Protein AF-R4MB73-F1 (afdb_monomer)

Radius of gyration: 12.5 Å; Cα contacts (8 Å, |Δi|>4): 37; chains: 1; bounding box: 29×14×32 Å

Organism: NCBI:txid1310114

Secondary structure (DSSP, 8-state):
--SS-GGGTTT------TT-TTTSS---HHHHH--TTHHHHHHHHHHHT--

Mean predicted aligned error: 4.67 Å

Structure (mmCIF, N/CA/C/O backbone):
data_AF-R4MB73-F1
#
_entry.id   AF-R4MB73-F1
#
loop_
_atom_site.group_PDB
_atom_site.id
_atom_site.type_symbol
_atom_site.label_atom_id
_atom_site.label_alt_id
_atom_site.label_comp_id
_atom_site.label_asym_id
_atom_site.label_entity_id
_atom_site.label_seq_id
_atom_site.pdbx_PDB_ins_code
_atom_site.Cartn_x
_atom_site.Cartn_y
_atom_site.Cartn_z
_atom_site.occupancy
_atom_site.B_iso_or_equiv
_atom_site.auth_seq_id
_atom_site.auth_comp_id
_atom_s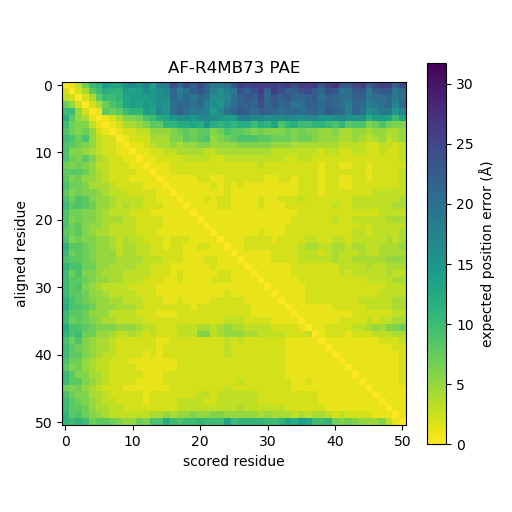ite.auth_asym_id
_atom_site.auth_atom_id
_atom_site.pdbx_PDB_model_num
ATOM 1 N N . MET A 1 1 ? 6.294 -10.175 12.806 1.00 49.38 1 MET A N 1
ATOM 2 C CA . MET A 1 1 ? 5.831 -9.168 13.786 1.00 49.38 1 MET A CA 1
ATOM 3 C C . MET A 1 1 ? 6.714 -7.949 13.599 1.00 49.38 1 MET A C 1
ATOM 5 O O . MET A 1 1 ? 7.921 -8.094 13.716 1.00 49.38 1 MET A O 1
ATOM 9 N N . SER A 1 2 ? 6.157 -6.815 13.165 1.00 52.78 2 SER A N 1
ATOM 10 C CA . SER A 1 2 ? 6.958 -5.599 12.954 1.00 52.78 2 SER A CA 1
ATOM 11 C C . SER A 1 2 ? 7.481 -5.100 14.303 1.00 52.78 2 SER A C 1
ATOM 13 O O . SER A 1 2 ? 6.754 -5.195 15.286 1.00 52.78 2 SER A O 1
ATOM 15 N N . ALA A 1 3 ? 8.691 -4.538 14.353 1.00 59.84 3 ALA A N 1
ATOM 16 C CA . ALA A 1 3 ? 9.300 -3.961 15.561 1.00 59.84 3 ALA A CA 1
ATOM 17 C C . ALA A 1 3 ? 8.553 -2.725 16.119 1.00 59.84 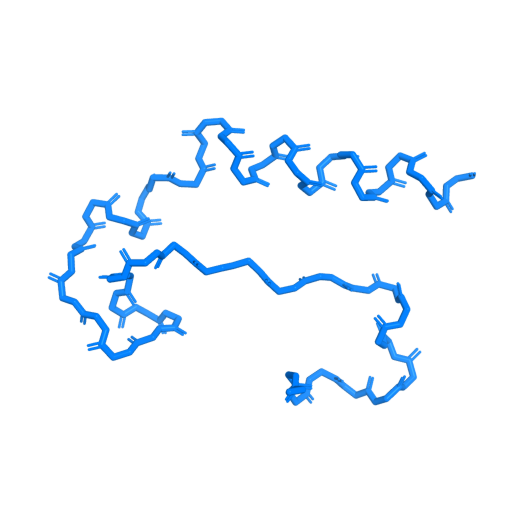3 ALA A C 1
ATOM 19 O O . ALA A 1 3 ? 8.995 -2.105 17.085 1.00 59.84 3 ALA A O 1
ATOM 20 N N . LEU A 1 4 ? 7.410 -2.371 15.522 1.00 58.25 4 LEU A N 1
ATOM 21 C CA . LEU A 1 4 ? 6.456 -1.436 16.095 1.00 58.25 4 LEU A CA 1
ATOM 22 C C . LEU A 1 4 ? 5.940 -2.042 17.402 1.00 58.25 4 LEU A C 1
ATOM 24 O O . LEU A 1 4 ? 5.347 -3.116 17.439 1.00 58.25 4 LEU A O 1
ATOM 28 N N .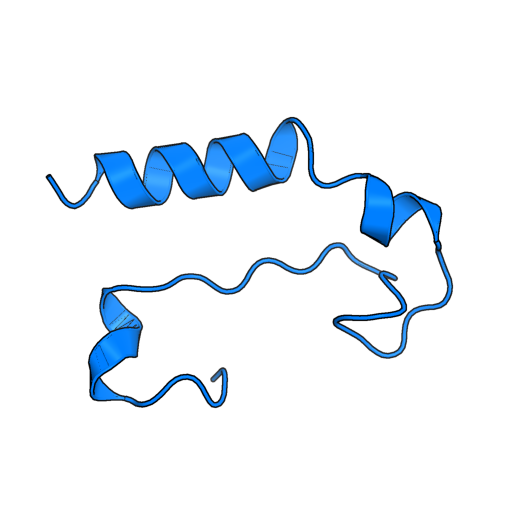 THR A 1 5 ? 6.272 -1.346 18.478 1.00 60.56 5 THR A N 1
ATOM 29 C CA . THR A 1 5 ? 6.137 -1.703 19.887 1.00 60.56 5 THR A CA 1
ATOM 30 C C . THR A 1 5 ? 4.824 -2.456 20.184 1.00 60.56 5 THR A C 1
ATOM 32 O O . THR A 1 5 ? 3.781 -2.030 19.686 1.00 60.56 5 THR A O 1
ATOM 35 N N . PRO A 1 6 ? 4.808 -3.512 21.032 1.00 71.31 6 PRO A N 1
ATOM 36 C CA . PRO A 1 6 ? 3.618 -4.352 21.273 1.00 71.31 6 PRO A CA 1
ATOM 37 C C . PRO A 1 6 ? 2.341 -3.566 21.608 1.00 71.31 6 PRO A C 1
ATOM 39 O O . PRO A 1 6 ? 1.241 -3.925 21.198 1.00 71.31 6 PRO A O 1
ATOM 42 N N . GLN A 1 7 ? 2.514 -2.436 22.291 1.00 80.31 7 GLN A N 1
ATOM 43 C CA . GLN A 1 7 ? 1.474 -1.476 22.659 1.00 80.31 7 GLN A CA 1
ATOM 44 C C . GLN A 1 7 ? 0.711 -0.852 21.470 1.00 80.31 7 GLN A C 1
ATOM 46 O O . GLN A 1 7 ? -0.442 -0.452 21.627 1.00 80.31 7 GLN A O 1
ATOM 51 N N . PHE A 1 8 ? 1.299 -0.808 20.271 1.00 82.12 8 PHE A N 1
ATOM 52 C CA . PHE A 1 8 ? 0.674 -0.247 19.067 1.00 82.12 8 PHE A CA 1
ATOM 53 C C . PHE A 1 8 ? 0.263 -1.302 18.040 1.00 82.12 8 PHE A C 1
ATOM 55 O O . PHE A 1 8 ? -0.261 -0.937 16.988 1.00 82.12 8 PHE A O 1
ATOM 62 N N . GLY A 1 9 ? 0.445 -2.594 18.331 1.00 82.69 9 GLY A N 1
ATOM 63 C CA . GLY A 1 9 ? 0.145 -3.672 17.385 1.00 82.69 9 GLY A CA 1
ATOM 64 C C . GLY A 1 9 ? -1.310 -3.657 16.917 1.00 82.69 9 GLY A C 1
ATOM 65 O O . GLY A 1 9 ? -1.581 -3.808 15.731 1.00 82.69 9 GLY A O 1
ATOM 66 N N . SER A 1 10 ? -2.255 -3.374 17.821 1.00 85.88 10 SER A N 1
ATOM 67 C CA . SER A 1 10 ? -3.641 -3.178 17.406 1.00 85.88 10 SER A CA 1
ATOM 68 C C . SER A 1 10 ? -3.804 -1.875 16.630 1.00 85.88 10 SER A C 1
ATOM 70 O O . SER A 1 10 ? -4.562 -1.856 15.681 1.00 85.88 10 SER A O 1
ATOM 72 N N . LYS A 1 11 ? -3.113 -0.785 16.961 1.00 88.12 11 LYS A N 1
ATOM 73 C CA . LYS A 1 11 ? -3.337 0.564 16.402 1.00 88.12 11 LYS A CA 1
ATOM 74 C C . LYS A 1 11 ? -2.628 0.837 15.071 1.00 88.12 11 LYS A C 1
ATOM 76 O O . LYS A 1 11 ? -2.784 1.927 14.531 1.00 88.12 11 LYS A O 1
ATOM 81 N N . THR A 1 12 ? -1.870 -0.116 14.536 1.00 90.44 12 THR A N 1
ATOM 82 C CA . THR A 1 12 ? -1.052 0.086 13.335 1.00 90.44 12 THR A CA 1
ATOM 83 C C . THR A 1 12 ? -1.198 -1.059 12.343 1.00 90.44 12 THR A C 1
ATOM 85 O O . THR A 1 12 ? -1.548 -2.181 12.700 1.00 90.44 12 THR A O 1
ATOM 88 N N . ILE A 1 13 ? -0.902 -0.763 11.080 1.00 92.19 13 ILE A N 1
ATOM 89 C CA . ILE A 1 13 ? -0.633 -1.751 10.035 1.00 92.19 13 ILE A CA 1
ATOM 90 C C . ILE A 1 13 ? 0.689 -1.390 9.369 1.00 92.19 13 ILE A C 1
ATOM 92 O O . ILE A 1 13 ? 1.039 -0.214 9.286 1.00 92.19 13 ILE A O 1
ATOM 96 N N . ASN A 1 14 ? 1.414 -2.399 8.894 1.00 91.31 14 ASN A N 1
ATOM 97 C CA . ASN A 1 14 ? 2.619 -2.208 8.099 1.00 91.31 14 ASN A CA 1
ATOM 98 C C . ASN A 1 14 ? 2.339 -2.687 6.673 1.00 91.31 14 ASN A C 1
ATOM 100 O O . ASN A 1 14 ? 2.028 -3.861 6.475 1.00 91.31 14 ASN A O 1
ATOM 104 N N . LEU A 1 15 ? 2.409 -1.777 5.706 1.00 95.31 15 LEU A N 1
ATOM 105 C CA . LEU A 1 15 ? 2.170 -2.062 4.296 1.00 95.31 15 LEU A CA 1
ATOM 106 C C . LEU A 1 15 ? 3.483 -1.879 3.543 1.00 95.31 15 LEU A C 1
ATOM 108 O O . LEU A 1 15 ? 4.113 -0.834 3.653 1.00 95.31 15 LEU A O 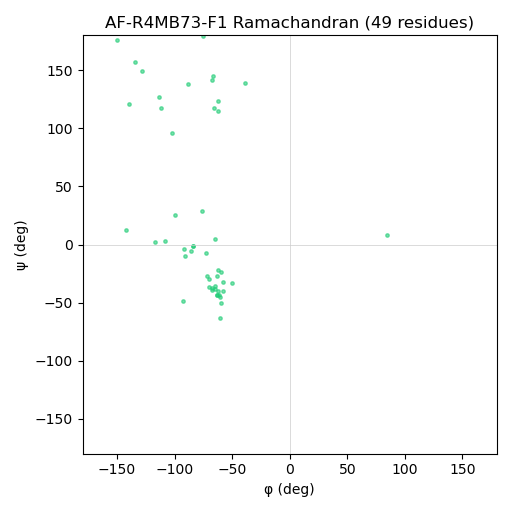1
ATOM 112 N N . CYS A 1 16 ? 3.879 -2.898 2.787 1.00 96.50 16 CYS A N 1
ATOM 113 C CA . CYS A 1 16 ? 5.077 -2.878 1.960 1.00 96.50 16 CYS A CA 1
ATOM 114 C C . CYS A 1 16 ? 4.760 -3.572 0.637 1.00 96.50 16 CYS A C 1
ATOM 116 O O . CYS A 1 16 ? 4.325 -4.728 0.628 1.00 96.50 16 CYS A O 1
ATOM 118 N N . ASN A 1 17 ? 4.921 -2.863 -0.480 1.00 96.44 17 ASN A N 1
ATOM 119 C CA . ASN A 1 17 ? 4.715 -3.452 -1.800 1.00 96.44 17 ASN A CA 1
ATOM 120 C C . ASN A 1 17 ? 5.796 -4.497 -2.099 1.00 96.44 17 ASN A C 1
ATOM 122 O O . ASN A 1 17 ? 6.974 -4.303 -1.803 1.00 96.44 17 ASN A O 1
ATOM 126 N N . ASN A 1 18 ? 5.411 -5.595 -2.751 1.00 95.50 18 ASN A N 1
ATOM 127 C CA . ASN A 1 18 ? 6.370 -6.638 -3.099 1.00 95.50 18 ASN A CA 1
ATOM 128 C C . ASN A 1 18 ? 7.455 -6.100 -4.052 1.00 95.50 18 ASN A C 1
ATOM 130 O O . ASN A 1 18 ? 7.155 -5.617 -5.149 1.00 95.50 18 ASN A O 1
ATOM 134 N N . GLY A 1 19 ? 8.716 -6.229 -3.642 1.00 97.00 19 GLY A N 1
ATOM 135 C CA . GLY A 1 19 ? 9.872 -5.748 -4.391 1.00 97.00 19 GLY A CA 1
ATOM 136 C C . GLY A 1 19 ? 10.213 -4.271 -4.175 1.00 97.00 19 GLY A C 1
ATOM 137 O O . GLY A 1 19 ? 11.077 -3.774 -4.894 1.00 97.00 19 GLY A O 1
ATOM 138 N N . ASP A 1 20 ? 9.573 -3.578 -3.229 1.00 98.19 20 ASP A N 1
ATOM 139 C CA . ASP A 1 20 ? 9.965 -2.229 -2.801 1.00 98.19 20 ASP A CA 1
ATOM 140 C C . ASP A 1 20 ? 11.354 -2.268 -2.125 1.00 98.19 20 ASP A C 1
ATOM 142 O O . ASP A 1 20 ? 11.496 -2.926 -1.092 1.00 98.19 20 ASP A O 1
ATOM 146 N N . PRO A 1 21 ? 12.374 -1.587 -2.682 1.00 97.62 21 PRO A N 1
ATOM 147 C CA . PRO A 1 21 ? 13.743 -1.626 -2.163 1.00 97.62 21 PRO A CA 1
ATOM 148 C C . PRO A 1 21 ? 13.961 -0.849 -0.852 1.00 97.62 21 PRO A C 1
ATOM 150 O O . PRO A 1 21 ? 15.063 -0.895 -0.316 1.00 97.62 21 PRO A O 1
ATOM 153 N N . ILE A 1 22 ? 12.978 -0.088 -0.349 1.00 96.94 22 ILE A N 1
ATOM 154 C CA . ILE A 1 22 ? 13.111 0.658 0.918 1.00 96.94 22 ILE A CA 1
ATOM 155 C C . ILE A 1 22 ? 12.595 -0.153 2.097 1.00 96.94 22 ILE A C 1
ATOM 157 O O . ILE A 1 22 ? 13.249 -0.225 3.133 1.00 96.94 22 ILE A O 1
ATOM 161 N N . CYS A 1 23 ? 11.399 -0.725 1.971 1.00 95.50 23 CYS A N 1
ATOM 162 C CA . CYS A 1 23 ? 10.774 -1.467 3.068 1.00 95.50 23 CYS A CA 1
ATOM 163 C C . CYS A 1 23 ? 11.084 -2.970 3.044 1.00 95.50 23 CYS A C 1
ATOM 165 O O . CYS A 1 23 ? 10.656 -3.691 3.947 1.00 95.50 23 CYS A O 1
ATOM 167 N N . SER A 1 24 ? 11.798 -3.450 2.024 1.00 95.06 24 SER A N 1
ATOM 168 C CA . SER A 1 24 ? 12.216 -4.844 1.866 1.00 95.06 24 SER A CA 1
ATOM 169 C C . SER A 1 24 ? 13.531 -4.939 1.088 1.00 95.06 24 SER A C 1
ATOM 171 O O . SER A 1 24 ? 13.990 -3.946 0.531 1.00 95.06 24 SER A O 1
ATOM 173 N N . ASP A 1 25 ? 14.074 -6.149 0.948 1.00 96.31 25 ASP A N 1
ATOM 174 C CA . ASP A 1 25 ? 15.261 -6.436 0.122 1.00 96.31 25 ASP A CA 1
ATOM 175 C C 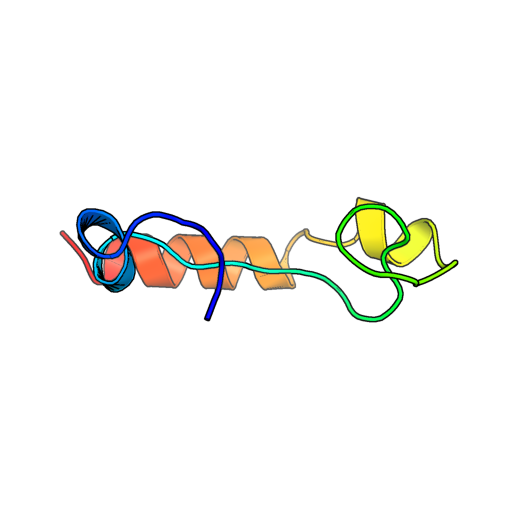. ASP A 1 25 ? 14.948 -6.475 -1.394 1.00 96.31 25 ASP A C 1
ATOM 177 O O . ASP A 1 25 ? 15.554 -7.214 -2.174 1.00 96.31 25 ASP A O 1
ATOM 181 N N . GLY A 1 26 ? 13.933 -5.723 -1.824 1.00 97.38 26 GLY A N 1
ATOM 182 C CA . GLY A 1 26 ? 13.506 -5.620 -3.213 1.00 97.38 26 GLY A CA 1
ATOM 183 C C . GLY A 1 26 ? 14.433 -4.757 -4.072 1.00 97.38 26 GLY A C 1
ATOM 184 O O . GLY A 1 26 ? 15.410 -4.184 -3.607 1.00 97.38 26 GLY A O 1
ATOM 185 N N . ASN A 1 27 ? 14.110 -4.631 -5.362 1.00 97.94 27 ASN A N 1
ATOM 186 C CA . ASN A 1 27 ? 14.869 -3.798 -6.308 1.00 97.94 27 ASN A CA 1
ATOM 187 C C . ASN A 1 27 ? 13.991 -3.050 -7.328 1.00 97.94 27 ASN A C 1
ATOM 189 O O . ASN A 1 27 ? 14.485 -2.518 -8.323 1.00 97.94 27 ASN A O 1
ATOM 193 N N . ARG A 1 28 ? 12.671 -3.015 -7.119 1.00 98.19 28 ARG A N 1
ATOM 194 C CA . ARG A 1 28 ? 11.710 -2.423 -8.054 1.00 98.19 28 ARG A CA 1
ATOM 195 C C . ARG A 1 28 ? 11.272 -1.058 -7.554 1.00 98.19 28 ARG A C 1
ATOM 197 O O . ARG A 1 28 ? 10.299 -0.949 -6.815 1.00 98.19 28 ARG A O 1
ATOM 204 N N . TRP A 1 29 ? 11.902 0.007 -8.044 1.00 97.06 29 TRP A N 1
ATOM 205 C CA . TRP A 1 29 ? 11.545 1.366 -7.616 1.00 97.06 29 TRP A CA 1
ATOM 206 C C . TRP A 1 29 ? 10.079 1.742 -7.850 1.00 97.06 29 TRP A C 1
ATOM 208 O O . TRP A 1 29 ? 9.472 2.441 -7.043 1.00 97.06 29 TRP A O 1
ATOM 218 N N . ARG A 1 30 ? 9.464 1.210 -8.910 1.00 97.62 30 ARG A N 1
ATOM 219 C CA . ARG A 1 30 ? 8.036 1.429 -9.171 1.00 97.62 30 ARG A CA 1
ATOM 220 C C . ARG A 1 30 ? 7.130 0.853 -8.072 1.00 97.62 30 ARG A C 1
ATOM 222 O O . ARG A 1 30 ? 6.035 1.367 -7.884 1.00 97.62 30 ARG A O 1
ATOM 229 N N . ALA A 1 31 ? 7.561 -0.187 -7.354 1.00 97.56 31 ALA A N 1
ATOM 230 C CA . ALA A 1 31 ? 6.816 -0.722 -6.214 1.00 97.56 31 ALA A CA 1
ATOM 231 C C . ALA A 1 31 ? 6.788 0.283 -5.051 1.00 97.56 31 ALA A C 1
ATOM 233 O O . ALA A 1 31 ? 5.731 0.481 -4.454 1.00 97.56 31 ALA A O 1
ATOM 234 N N . HIS A 1 32 ? 7.900 0.986 -4.808 1.00 97.44 32 HIS A N 1
ATOM 235 C CA . HIS A 1 32 ? 7.975 2.023 -3.779 1.00 97.44 32 HIS A CA 1
ATOM 236 C C . HIS A 1 32 ? 7.076 3.228 -4.066 1.00 97.44 32 HIS A C 1
ATOM 238 O O . HIS A 1 32 ? 6.446 3.780 -3.175 1.00 97.44 32 HIS A O 1
ATOM 244 N N . LEU A 1 33 ? 6.970 3.629 -5.330 1.00 96.88 33 LEU A N 1
ATOM 245 C CA . LEU A 1 33 ? 6.137 4.769 -5.728 1.00 96.88 33 LEU A CA 1
ATOM 246 C C . LEU A 1 33 ? 4.664 4.375 -5.967 1.00 96.88 33 LEU A C 1
ATOM 248 O O . LEU A 1 33 ? 3.819 5.231 -6.207 1.00 96.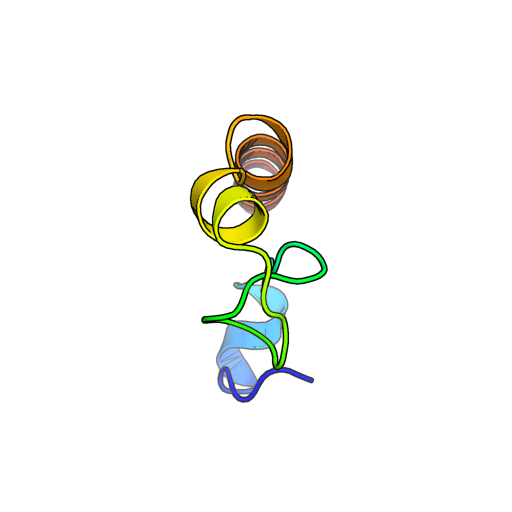88 33 LEU A O 1
ATOM 252 N N . GLY A 1 34 ? 4.349 3.078 -5.912 1.00 96.56 34 GLY A N 1
ATOM 253 C CA . GLY A 1 34 ? 3.080 2.496 -6.357 1.00 96.56 34 GLY A CA 1
ATOM 254 C C . GLY A 1 34 ? 2.059 2.200 -5.255 1.00 96.56 34 GLY A C 1
ATOM 255 O O . GLY A 1 34 ? 1.250 1.291 -5.421 1.00 96.56 34 GLY A O 1
ATOM 256 N N . TYR A 1 35 ? 2.093 2.892 -4.111 1.00 96.38 35 TYR A N 1
ATOM 257 C CA . TYR A 1 35 ? 1.147 2.632 -3.008 1.00 96.38 35 TYR A CA 1
ATOM 258 C C . TYR A 1 35 ? -0.282 3.107 -3.308 1.00 96.38 35 TYR A C 1
ATOM 260 O O . TYR A 1 35 ? -1.250 2.545 -2.784 1.00 96.38 35 TYR A O 1
ATOM 268 N N . VAL A 1 36 ? -0.425 4.128 -4.156 1.00 96.31 36 VAL A N 1
ATOM 269 C CA . VAL A 1 36 ? -1.720 4.691 -4.550 1.00 96.31 36 VAL A CA 1
ATOM 270 C C . VAL A 1 36 ? -2.276 3.946 -5.772 1.00 96.31 36 VAL A C 1
ATOM 272 O O . VAL A 1 36 ? -1.528 3.689 -6.715 1.00 96.31 36 VAL A O 1
ATOM 275 N N . PRO A 1 37 ? -3.588 3.640 -5.812 1.00 94.56 37 PRO A N 1
ATOM 276 C CA . PRO A 1 37 ? -4.575 3.823 -4.741 1.00 94.56 37 PRO A 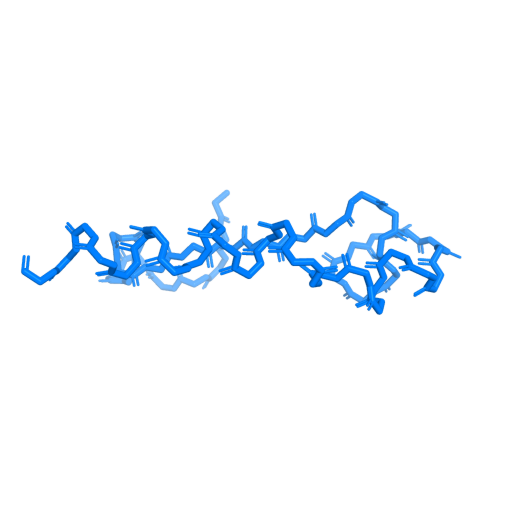CA 1
ATOM 277 C C . PRO A 1 37 ? -4.721 2.597 -3.819 1.00 94.56 37 PRO A C 1
ATOM 279 O O . PRO A 1 37 ? -5.424 2.666 -2.814 1.00 94.56 37 PRO A O 1
ATOM 282 N N . GLY A 1 38 ? -4.121 1.454 -4.166 1.00 94.44 38 GLY A N 1
ATOM 283 C CA . GLY A 1 38 ? -4.424 0.158 -3.549 1.00 94.44 38 GLY A CA 1
ATOM 284 C C . GLY A 1 38 ? -4.160 0.107 -2.043 1.00 94.44 38 GLY A C 1
ATOM 285 O O . GLY A 1 38 ? -5.088 -0.051 -1.247 1.00 94.44 38 GLY A O 1
ATOM 286 N N . MET A 1 39 ? -2.899 0.270 -1.642 1.00 96.94 39 MET A N 1
ATOM 287 C CA . MET A 1 39 ? -2.506 0.214 -0.231 1.00 96.94 39 MET A CA 1
ATOM 288 C C . MET A 1 39 ? -3.007 1.428 0.554 1.00 96.94 39 MET A C 1
ATOM 290 O O . MET A 1 39 ? -3.359 1.292 1.724 1.00 96.94 39 MET A O 1
ATOM 294 N N . THR A 1 40 ? -3.150 2.593 -0.084 1.00 96.75 40 THR A N 1
ATOM 295 C CA . THR A 1 40 ? -3.781 3.753 0.566 1.00 96.75 40 THR A CA 1
ATOM 296 C C . THR A 1 40 ? -5.258 3.509 0.881 1.00 96.75 40 THR A C 1
ATOM 298 O O . THR A 1 40 ? -5.718 3.890 1.954 1.00 96.75 40 THR A O 1
ATOM 301 N N . ASN A 1 41 ? -5.995 2.791 0.027 1.00 97.94 41 ASN A N 1
ATOM 302 C CA . ASN A 1 41 ? -7.369 2.379 0.326 1.00 97.94 41 ASN A CA 1
ATOM 303 C C . ASN A 1 41 ? -7.425 1.361 1.474 1.00 97.94 41 ASN A C 1
ATOM 305 O O . ASN A 1 41 ? -8.337 1.413 2.299 1.00 97.94 41 ASN A O 1
ATOM 309 N N . GLN A 1 42 ? -6.456 0.445 1.557 1.00 97.44 42 GLN A N 1
ATOM 310 C CA . GLN A 1 42 ? -6.339 -0.474 2.693 1.00 97.44 42 GLN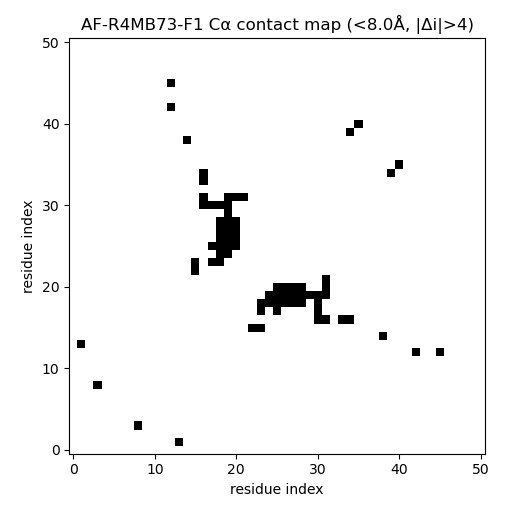 A CA 1
ATOM 311 C C . GLN A 1 42 ? -6.077 0.282 4.002 1.00 97.44 42 GLN A C 1
ATOM 313 O O . GLN A 1 42 ? -6.733 -0.001 5.004 1.00 97.44 42 GLN A O 1
ATOM 318 N N . ALA A 1 43 ? -5.183 1.274 3.984 1.00 96.88 43 ALA A N 1
ATOM 319 C CA . ALA A 1 43 ? -4.929 2.140 5.132 1.00 96.88 43 ALA A CA 1
ATOM 320 C C . ALA A 1 43 ? -6.177 2.936 5.542 1.00 96.88 43 ALA A C 1
ATOM 322 O O . ALA A 1 43 ? -6.519 2.969 6.723 1.00 96.88 43 ALA A O 1
ATOM 323 N N . ALA A 1 44 ? -6.913 3.495 4.577 1.00 97.12 44 ALA A N 1
ATOM 324 C CA . ALA A 1 44 ? -8.163 4.202 4.847 1.00 97.12 44 ALA A CA 1
ATOM 325 C C . ALA A 1 44 ? -9.213 3.290 5.505 1.00 97.12 44 ALA A C 1
ATOM 327 O O . ALA A 1 44 ? -9.811 3.663 6.512 1.00 97.12 44 ALA A O 1
ATOM 328 N N . ARG A 1 45 ? -9.394 2.064 4.991 1.00 97.19 45 ARG A N 1
ATOM 329 C CA . ARG A 1 45 ? -10.304 1.066 5.582 1.00 97.19 45 ARG A CA 1
ATOM 330 C C . ARG A 1 45 ? -9.890 0.666 6.995 1.00 97.19 45 ARG A C 1
ATOM 332 O O . ARG A 1 45 ? -10.756 0.514 7.848 1.00 97.19 45 ARG A O 1
ATOM 339 N N . PHE A 1 46 ? -8.589 0.509 7.244 1.00 96.00 46 PHE A N 1
ATOM 340 C CA . PHE A 1 46 ? -8.079 0.221 8.581 1.00 96.00 46 PHE A CA 1
ATOM 341 C C . PHE A 1 46 ? -8.443 1.330 9.566 1.00 96.00 46 PHE A C 1
ATOM 343 O O . PHE A 1 46 ? -9.000 1.033 10.612 1.00 96.00 46 PHE A O 1
ATOM 350 N N . VAL A 1 47 ? -8.182 2.597 9.231 1.00 95.19 47 VAL A N 1
ATOM 351 C CA . VAL A 1 47 ? -8.510 3.726 10.120 1.00 95.19 47 VAL A CA 1
ATOM 352 C C . VAL A 1 47 ? -10.021 3.834 10.338 1.00 95.19 47 VAL A C 1
ATOM 354 O O . VAL A 1 47 ? -10.460 3.977 11.476 1.00 95.19 47 VAL A O 1
ATOM 357 N N . ALA A 1 48 ? -10.820 3.689 9.278 1.00 96.88 48 ALA A N 1
ATOM 358 C CA . ALA A 1 48 ? -12.280 3.733 9.361 1.00 96.88 48 ALA A CA 1
ATOM 359 C C . ALA A 1 48 ? -12.881 2.621 10.239 1.00 96.88 48 ALA A C 1
ATOM 361 O O . ALA A 1 48 ? -13.990 2.774 10.733 1.00 96.88 48 ALA A O 1
ATOM 362 N N . SER A 1 49 ? -12.171 1.512 10.468 1.00 95.44 49 SER A N 1
ATOM 363 C CA . SER A 1 49 ? -12.634 0.455 11.372 1.00 95.44 49 SER A CA 1
ATOM 364 C C . SER A 1 49 ? -12.310 0.727 12.850 1.00 95.44 49 SER A C 1
ATOM 366 O O . SER A 1 49 ? -12.558 -0.152 13.676 1.00 95.44 49 SER A O 1
ATOM 368 N N . ARG A 1 50 ? -11.645 1.848 13.178 1.00 90.31 50 ARG A N 1
ATOM 369 C CA . ARG A 1 50 ? -11.146 2.197 14.529 1.00 90.31 50 ARG A CA 1
ATOM 370 C C . ARG A 1 50 ? -11.777 3.447 15.130 1.00 90.31 50 ARG A C 1
ATOM 372 O O . AR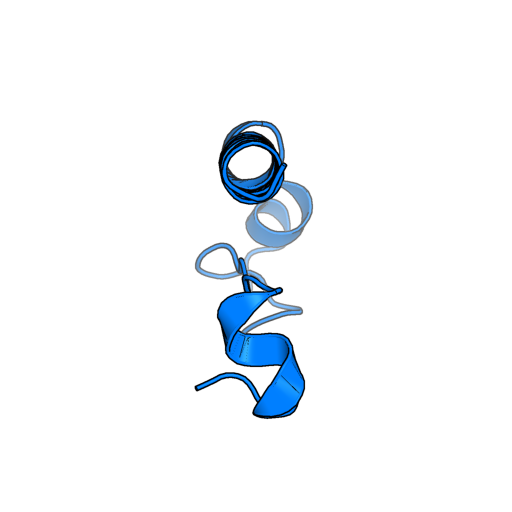G A 1 50 ? -11.354 3.851 16.214 1.00 90.31 50 ARG A O 1
ATOM 379 N N . ILE A 1 51 ? -12.718 4.044 14.411 1.00 82.94 51 ILE A N 1
ATOM 380 C CA . ILE A 1 51 ? -13.612 5.089 14.910 1.00 82.94 51 ILE A CA 1
ATOM 381 C C . ILE A 1 51 ? -14.820 4.471 15.605 1.00 82.94 51 ILE A C 1
ATOM 383 O O . ILE A 1 51 ? -15.207 3.345 15.218 1.00 82.94 51 ILE A O 1
#

Solvent-accessible surface area (backbone atoms only — not comparable to full-atom values): 3319 Å² total; per-residue (Å²): 133,72,90,64,53,81,91,44,53,86,82,54,84,89,86,71,52,85,38,10,50,84,84,43,98,32,82,36,67,67,35,63,74,48,43,71,67,65,56,51,50,52,52,51,52,55,55,66,72,73,111

pLDDT: mean 90.21, std 12.55, range [49.38, 98.19]

Foldseek 3Di:
DDPPPPVCPLVDDDDFFPQCVPVDVHDDVCSVVPCPPPVVVVVVVSVVVVD

InterPro domains:
  IPR000675 Cutinase/acetylxylan esterase [PF01083] (3-51)
  IPR029058 Alpha/Beta hydrolase fold [G3DSA:3.40.50.1820] (1-51)
  IPR029058 Alpha/Beta hydrolase fold [SSF53474] (8-50)

Sequence (51 aa):
MSALTPQFGSKTINLCNNGDPICSDGNRWRAHLGYVPGMTNQAARFVASRI